Protein AF-A0A7K2ZAF9-F1 (afdb_monomer_lite)

pLDDT: mean 97.66, std 1.8, range [85.75, 98.81]

Secondary structure (DSSP, 8-state):
-BTTSTTHHHHHHHHHHTT---EEEEETTSTHHHHHHH-TTGGG-SEEEEE-----TTTHHHHHHHHT-

Foldseek 3Di:
DEQQDPCPLVVCVVCVVVVHAAEYEQEQPGCSLVSLVPRPCVVVHPYYHYYQPDPDPVCSVVSSVVSVD

Sequence (69 aa):
VNWHEPGAEELAAALLERGVGVEAGLWSGTEGHRLFRRSPLAPRVLRVLAEVTDTDPATATGSARLLLA

Radius of gyration: 12.62 Å; chains: 1; bounding box: 27×21×33 Å

Structure (mmCIF, N/CA/C/O backbone):
data_AF-A0A7K2ZAF9-F1
#
_entry.id   AF-A0A7K2ZAF9-F1
#
loop_
_atom_site.group_PDB
_atom_site.id
_atom_site.type_symbol
_atom_site.label_atom_id
_atom_site.label_alt_id
_atom_site.label_comp_id
_atom_site.label_asym_id
_atom_site.label_entity_id
_atom_site.label_seq_id
_atom_site.pdbx_PDB_ins_code
_atom_site.Cartn_x
_atom_site.Cartn_y
_atom_site.Cartn_z
_atom_site.occupancy
_atom_site.B_iso_or_equiv
_atom_site.auth_seq_id
_atom_site.auth_comp_id
_atom_site.auth_asym_id
_atom_site.auth_atom_id
_atom_site.pdbx_PDB_model_num
ATOM 1 N N . VAL A 1 1 ? -0.810 5.091 1.605 1.00 98.50 1 VAL A N 1
ATOM 2 C CA . VAL A 1 1 ? 0.369 5.547 2.374 1.00 98.50 1 VAL A CA 1
ATOM 3 C C . VAL A 1 1 ? 1.574 4.796 1.851 1.00 98.50 1 VAL A C 1
ATOM 5 O O . VAL A 1 1 ? 1.561 3.570 1.894 1.00 98.50 1 VAL A O 1
ATO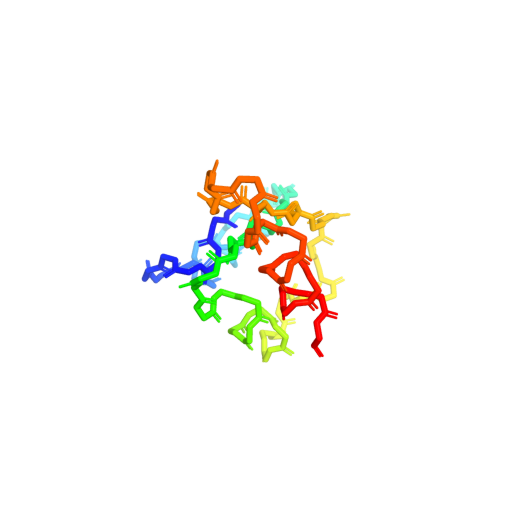M 8 N N . ASN A 1 2 ? 2.563 5.507 1.314 1.00 98.44 2 ASN A N 1
ATOM 9 C CA . ASN A 1 2 ? 3.778 4.899 0.780 1.00 98.44 2 ASN A CA 1
ATOM 10 C C . ASN A 1 2 ? 4.707 4.525 1.929 1.00 98.44 2 ASN A C 1
ATOM 12 O O . ASN A 1 2 ? 5.211 5.388 2.639 1.00 98.44 2 ASN A O 1
ATOM 16 N N . TRP A 1 3 ? 4.939 3.232 2.124 1.00 98.31 3 TRP A N 1
ATOM 17 C CA . TRP A 1 3 ? 5.585 2.741 3.342 1.00 98.31 3 TRP A CA 1
ATOM 18 C C . TRP A 1 3 ? 7.099 2.978 3.399 1.00 98.31 3 TRP A C 1
ATOM 20 O O . TRP A 1 3 ? 7.728 2.743 4.427 1.00 98.31 3 TRP A O 1
ATOM 30 N N . HIS A 1 4 ? 7.694 3.409 2.286 1.00 97.81 4 HIS A N 1
ATOM 31 C CA . HIS A 1 4 ? 9.103 3.787 2.221 1.00 97.81 4 HIS A CA 1
ATOM 32 C C . HIS A 1 4 ? 9.356 5.227 2.693 1.00 97.81 4 HIS A C 1
ATOM 34 O O . HIS A 1 4 ? 10.509 5.597 2.911 1.00 97.81 4 HIS A O 1
ATOM 40 N N . GLU A 1 5 ? 8.308 6.045 2.818 1.00 98.38 5 GLU A N 1
ATOM 41 C CA . GLU A 1 5 ? 8.435 7.438 3.235 1.00 98.38 5 GLU A CA 1
ATOM 42 C C . GLU A 1 5 ? 8.654 7.532 4.757 1.00 98.38 5 GLU A C 1
ATOM 44 O O . GLU A 1 5 ? 8.032 6.788 5.526 1.00 98.38 5 GLU A O 1
ATOM 49 N N . PRO A 1 6 ? 9.516 8.449 5.234 1.00 97.94 6 PRO A N 1
ATOM 50 C CA . PRO A 1 6 ? 9.638 8.726 6.661 1.00 97.94 6 PRO A CA 1
ATOM 51 C C . PRO A 1 6 ? 8.287 9.130 7.264 1.00 97.94 6 PRO A C 1
ATOM 53 O O . PRO A 1 6 ? 7.589 9.978 6.713 1.00 97.94 6 PRO A O 1
ATOM 56 N N . GLY A 1 7 ? 7.924 8.551 8.410 1.00 98.06 7 GLY A N 1
ATOM 57 C CA . GLY A 1 7 ? 6.656 8.858 9.078 1.00 98.06 7 GLY A CA 1
ATOM 58 C C . GLY A 1 7 ? 5.441 8.076 8.556 1.00 98.06 7 GLY A C 1
ATOM 59 O O . GLY A 1 7 ? 4.309 8.372 8.944 1.00 98.06 7 GLY A O 1
ATOM 60 N N . ALA A 1 8 ? 5.633 7.113 7.644 1.00 98.56 8 ALA A N 1
ATOM 61 C CA . ALA A 1 8 ? 4.529 6.370 7.036 1.00 98.56 8 ALA A CA 1
ATOM 62 C C . ALA A 1 8 ? 3.669 5.609 8.060 1.00 98.56 8 ALA A C 1
ATOM 64 O O . ALA A 1 8 ? 2.443 5.594 7.940 1.00 98.56 8 ALA A O 1
ATOM 65 N N . GLU A 1 9 ? 4.285 4.994 9.073 1.00 98.31 9 GLU A N 1
ATOM 66 C CA . GLU A 1 9 ? 3.558 4.235 10.096 1.00 98.31 9 GLU A CA 1
ATOM 67 C C . GLU A 1 9 ? 2.742 5.163 11.007 1.00 98.31 9 GLU A C 1
ATOM 69 O O . GLU A 1 9 ? 1.575 4.893 11.290 1.00 98.31 9 GLU A O 1
ATOM 74 N N . GLU A 1 10 ? 3.312 6.304 11.386 1.00 98.62 10 GLU A N 1
ATOM 75 C CA . GLU A 1 10 ? 2.666 7.341 12.186 1.00 98.62 10 GLU A CA 1
ATOM 76 C C . GLU A 1 10 ? 1.480 7.962 11.439 1.00 98.62 10 GLU A C 1
ATOM 78 O O . GLU A 1 10 ? 0.393 8.122 12.001 1.00 98.62 10 GLU A O 1
ATOM 83 N N . LEU A 1 11 ? 1.650 8.257 10.146 1.00 98.75 11 LEU A N 1
ATOM 84 C CA . LEU A 1 11 ? 0.567 8.741 9.292 1.00 98.75 11 LEU A CA 1
ATOM 85 C C . LEU A 1 11 ? -0.540 7.689 9.149 1.00 98.75 11 LEU A C 1
ATOM 87 O O . LEU A 1 11 ? -1.723 8.018 9.256 1.00 98.75 11 LEU A O 1
ATOM 91 N N . ALA A 1 12 ? -0.177 6.423 8.927 1.00 98.75 12 ALA A N 1
ATOM 92 C CA . ALA A 1 12 ? -1.145 5.338 8.831 1.00 98.75 12 ALA A CA 1
ATOM 93 C C . ALA A 1 12 ? -1.934 5.166 10.138 1.00 98.75 12 ALA A C 1
ATOM 95 O O . ALA A 1 12 ? -3.156 5.020 10.087 1.00 98.75 12 ALA A O 1
ATOM 96 N N . ALA A 1 13 ? -1.279 5.250 11.299 1.00 98.75 13 ALA A N 1
ATOM 97 C CA . ALA A 1 13 ? -1.949 5.226 12.598 1.00 98.75 13 ALA A CA 1
ATOM 98 C C . ALA A 1 13 ? -2.965 6.371 12.723 1.00 98.75 13 ALA A C 1
ATOM 100 O O . ALA A 1 13 ? -4.139 6.119 13.000 1.00 98.75 13 ALA A O 1
ATOM 101 N N . ALA A 1 14 ? -2.551 7.607 12.424 1.00 98.81 14 ALA A N 1
ATOM 102 C CA . ALA A 1 14 ? -3.409 8.787 12.523 1.00 98.81 14 ALA A CA 1
ATOM 103 C C . ALA A 1 14 ? -4.640 8.727 11.597 1.00 98.81 14 ALA A C 1
ATOM 105 O O . ALA A 1 14 ? -5.712 9.228 11.957 1.00 98.81 14 ALA A O 1
ATOM 106 N N . LEU A 1 15 ? -4.501 8.121 10.412 1.00 98.75 15 LEU A N 1
ATOM 107 C CA . LEU A 1 15 ? -5.606 7.876 9.479 1.00 98.75 15 LEU A CA 1
ATOM 108 C C . LEU A 1 15 ? -6.566 6.806 10.013 1.00 98.75 15 LEU A C 1
ATOM 110 O O . LEU A 1 15 ? -7.777 7.035 10.058 1.00 98.75 15 LEU A O 1
ATOM 114 N N . LEU A 1 16 ? -6.033 5.674 10.479 1.00 98.62 16 LEU A N 1
ATOM 115 C CA . LEU A 1 16 ? -6.831 4.573 11.024 1.00 98.62 16 LEU A CA 1
ATOM 116 C C . LEU A 1 16 ? -7.610 4.988 12.282 1.00 98.62 16 LEU A C 1
ATOM 118 O O . LEU A 1 16 ? -8.761 4.589 12.439 1.00 98.62 16 LEU A O 1
ATOM 122 N N . GLU A 1 17 ? -7.027 5.814 13.155 1.00 98.56 17 GLU A N 1
ATOM 123 C CA . G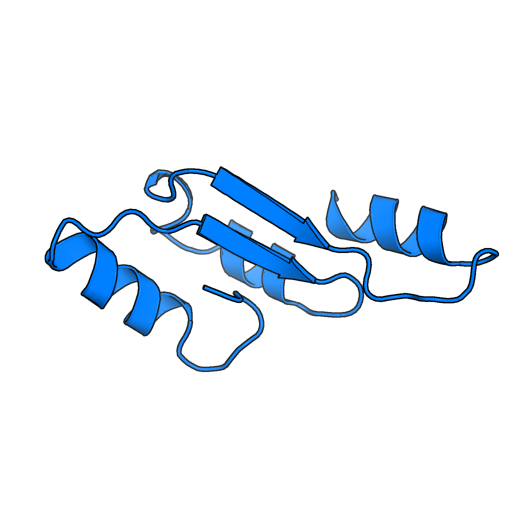LU A 1 17 ? -7.709 6.396 14.326 1.00 98.56 17 GLU A CA 1
ATOM 124 C C . GLU A 1 17 ? -8.926 7.250 13.948 1.00 98.56 17 GLU A C 1
ATOM 126 O O . GLU A 1 17 ? -9.888 7.334 14.707 1.00 98.56 17 GLU A O 1
ATOM 131 N N . ARG A 1 18 ? -8.912 7.857 12.757 1.00 98.62 18 ARG A N 1
ATOM 132 C CA . ARG A 1 18 ? -10.019 8.661 12.214 1.00 98.62 18 ARG A CA 1
ATOM 133 C C . ARG A 1 18 ? -11.014 7.833 11.400 1.00 98.62 18 ARG A C 1
ATOM 135 O O . ARG A 1 18 ? -11.910 8.400 10.782 1.00 98.62 18 ARG A O 1
ATOM 142 N N . GLY A 1 19 ? -10.857 6.509 11.374 1.00 98.25 19 GLY A N 1
ATOM 143 C CA . GLY A 1 19 ? -11.692 5.611 10.577 1.00 98.25 19 GLY A CA 1
ATOM 144 C C . GLY A 1 19 ? -11.415 5.677 9.073 1.00 98.25 19 GLY A C 1
ATOM 145 O O . GLY A 1 19 ? -12.212 5.172 8.286 1.00 98.25 19 GLY A O 1
ATOM 146 N N . VAL A 1 20 ? -10.298 6.281 8.653 1.00 98.75 20 VAL A N 1
ATOM 147 C CA . VAL A 1 20 ? -9.890 6.312 7.246 1.00 98.75 20 VAL A CA 1
ATOM 148 C C . VAL A 1 20 ? -9.110 5.041 6.936 1.00 98.75 20 VAL A C 1
ATOM 150 O O . VAL A 1 20 ? -8.054 4.782 7.511 1.00 98.75 20 VAL A O 1
ATOM 153 N N . GLY A 1 21 ? -9.633 4.239 6.012 1.00 98.50 21 GLY A N 1
ATOM 154 C CA . GLY A 1 21 ? -8.954 3.037 5.547 1.00 98.50 21 GLY A CA 1
ATOM 155 C C . GLY A 1 21 ? -7.650 3.355 4.815 1.00 98.50 21 GLY A C 1
ATOM 156 O O . GLY A 1 21 ? -7.583 4.290 4.018 1.00 98.50 21 GLY A O 1
ATOM 157 N N . VAL A 1 22 ? -6.614 2.557 5.068 1.00 98.81 22 VAL A N 1
ATOM 158 C CA . VAL A 1 22 ? -5.277 2.751 4.491 1.00 98.81 22 VAL A CA 1
ATOM 159 C C . VAL A 1 22 ? -4.999 1.683 3.440 1.00 98.81 22 VAL A C 1
ATOM 161 O O . VAL A 1 22 ? -5.140 0.497 3.711 1.00 98.81 22 VAL A O 1
ATOM 164 N N . GLU A 1 23 ? -4.567 2.095 2.250 1.00 98.81 23 GLU A N 1
ATOM 165 C CA . GLU A 1 23 ? -3.825 1.237 1.320 1.00 98.81 23 GLU A CA 1
ATOM 166 C C . GLU A 1 23 ? -2.322 1.425 1.561 1.00 98.81 23 GLU A C 1
ATOM 168 O O . GLU A 1 23 ? -1.845 2.565 1.617 1.00 98.81 23 GLU A O 1
ATOM 173 N N . ALA A 1 24 ? -1.580 0.329 1.720 1.00 98.69 24 ALA A N 1
ATOM 174 C CA . ALA A 1 24 ? -0.127 0.354 1.870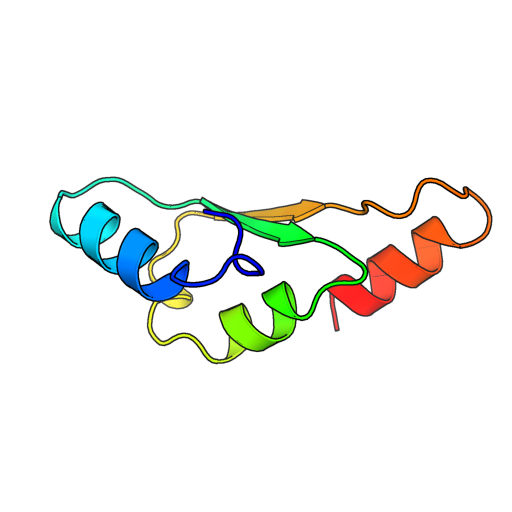 1.00 98.69 24 ALA A CA 1
ATOM 175 C C . ALA A 1 24 ? 0.550 0.307 0.493 1.00 98.69 24 ALA A C 1
ATOM 177 O O . ALA A 1 24 ? 0.476 -0.709 -0.193 1.00 98.69 24 ALA A O 1
ATOM 178 N N . GLY A 1 25 ? 1.203 1.400 0.096 1.00 98.62 25 GLY A N 1
ATOM 179 C CA . GLY A 1 25 ? 2.001 1.485 -1.128 1.00 98.62 25 GLY A CA 1
ATOM 180 C C . GLY A 1 25 ? 3.415 0.967 -0.882 1.00 98.62 25 GLY A C 1
ATOM 181 O O . GLY A 1 25 ? 4.130 1.502 -0.028 1.00 98.62 25 GLY A O 1
ATOM 182 N N . LEU A 1 26 ? 3.817 -0.075 -1.606 1.00 98.50 26 LEU A N 1
ATOM 183 C CA . LEU A 1 26 ? 5.129 -0.711 -1.513 1.00 98.50 26 LEU A CA 1
ATOM 184 C C . LEU A 1 26 ? 5.819 -0.625 -2.870 1.00 98.50 26 LEU A C 1
ATOM 186 O O . LEU A 1 26 ? 5.369 -1.230 -3.837 1.00 98.50 26 LEU A O 1
ATOM 190 N N . TRP A 1 27 ? 6.921 0.115 -2.934 1.00 98.12 27 TRP A N 1
ATOM 191 C CA . TRP A 1 27 ? 7.664 0.324 -4.174 1.00 98.12 27 TRP A CA 1
ATOM 192 C C . TRP A 1 27 ? 8.854 -0.625 -4.265 1.00 98.12 27 TRP A C 1
ATOM 194 O O . TRP A 1 27 ? 9.600 -0.787 -3.290 1.00 98.12 27 TRP A O 1
ATOM 204 N N . SER A 1 28 ? 9.081 -1.210 -5.441 1.00 97.81 28 SER A N 1
ATOM 205 C CA . SER A 1 28 ? 10.324 -1.926 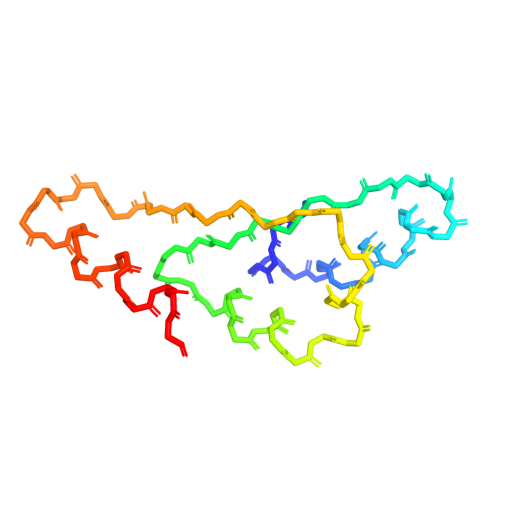-5.738 1.00 97.81 28 SER A CA 1
ATOM 206 C C . SER A 1 28 ? 11.539 -1.014 -5.557 1.00 97.81 28 SER A C 1
ATOM 208 O O . SER A 1 28 ? 11.442 0.200 -5.719 1.00 97.81 28 SER A O 1
ATOM 210 N N . GLY A 1 29 ? 12.691 -1.590 -5.213 1.00 96.00 29 GLY A N 1
ATOM 211 C CA . GLY A 1 29 ? 13.918 -0.813 -4.997 1.00 96.00 29 GLY A CA 1
ATOM 212 C C . GLY A 1 29 ? 13.919 0.035 -3.718 1.00 96.00 29 GLY A C 1
ATOM 213 O O . GLY A 1 29 ? 14.870 0.774 -3.485 1.00 96.00 29 GLY A O 1
ATOM 214 N N . THR A 1 30 ? 12.889 -0.086 -2.873 1.00 97.00 30 THR A N 1
ATOM 215 C CA . THR A 1 30 ? 12.821 0.557 -1.555 1.00 97.00 30 THR A CA 1
ATOM 216 C C . THR A 1 30 ? 12.711 -0.475 -0.436 1.00 97.00 30 THR A C 1
ATOM 218 O O . THR A 1 30 ? 12.286 -1.615 -0.642 1.00 97.00 30 THR A O 1
ATOM 221 N N . GLU A 1 31 ? 12.995 -0.044 0.790 1.00 96.12 31 GLU A N 1
ATOM 222 C CA . GLU A 1 31 ? 12.819 -0.867 1.991 1.00 96.12 31 GLU A CA 1
ATOM 223 C C . GLU A 1 31 ? 11.362 -0.911 2.491 1.00 96.12 31 GLU A C 1
ATOM 225 O O . GLU A 1 31 ? 11.075 -1.571 3.491 1.00 96.12 31 GLU A O 1
ATOM 230 N N . GLY A 1 32 ? 10.421 -0.256 1.794 1.00 97.25 32 GLY A N 1
ATOM 231 C CA . GLY A 1 32 ? 9.026 -0.126 2.224 1.00 97.25 32 GLY A CA 1
ATOM 232 C C . GLY A 1 32 ? 8.349 -1.468 2.513 1.00 97.25 32 GLY A C 1
ATOM 233 O O . GLY A 1 32 ? 7.674 -1.602 3.528 1.00 97.25 32 GLY A O 1
ATOM 234 N N . HIS A 1 33 ? 8.591 -2.496 1.691 1.00 96.81 33 HIS A N 1
ATOM 235 C CA . HIS A 1 33 ? 8.061 -3.849 1.914 1.00 96.81 33 HIS A CA 1
ATOM 236 C C . HIS A 1 33 ? 8.567 -4.481 3.221 1.00 96.81 33 HIS A C 1
ATOM 238 O O . HIS A 1 33 ? 7.786 -5.081 3.961 1.00 96.81 33 HIS A O 1
ATOM 244 N N . 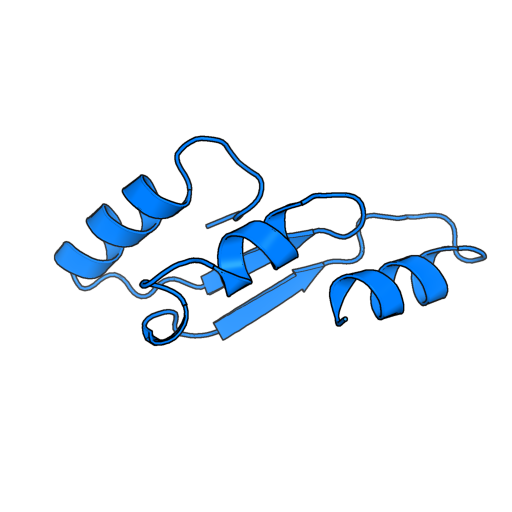ARG A 1 34 ? 9.851 -4.304 3.566 1.00 96.62 34 ARG A N 1
ATOM 245 C CA . ARG A 1 34 ? 10.419 -4.815 4.826 1.00 96.62 34 ARG A CA 1
ATOM 246 C C . ARG A 1 34 ? 9.901 -4.050 6.034 1.00 96.62 34 ARG A C 1
ATOM 248 O O . ARG A 1 34 ? 9.617 -4.667 7.060 1.00 96.62 34 ARG A O 1
ATOM 255 N N . LEU A 1 35 ? 9.779 -2.730 5.913 1.00 97.19 35 LEU A N 1
ATOM 256 C CA . LEU A 1 35 ? 9.216 -1.875 6.958 1.00 97.19 35 LEU A CA 1
ATOM 257 C C . LEU A 1 35 ? 7.746 -2.227 7.209 1.00 97.19 35 LEU A C 1
ATOM 259 O O . LEU A 1 35 ? 7.362 -2.461 8.351 1.00 97.19 35 LEU A O 1
ATOM 263 N N . PHE A 1 36 ? 6.952 -2.386 6.148 1.00 97.69 36 PHE A N 1
ATOM 264 C CA . PHE A 1 36 ? 5.548 -2.781 6.243 1.00 97.69 36 PHE A CA 1
ATOM 265 C C . PHE A 1 36 ? 5.381 -4.144 6.911 1.00 97.69 36 PHE A C 1
ATOM 267 O O . PHE A 1 36 ? 4.582 -4.281 7.830 1.00 97.69 36 PHE A O 1
ATOM 274 N N . ARG A 1 37 ? 6.193 -5.142 6.539 1.00 96.56 37 ARG A N 1
ATOM 275 C CA . ARG A 1 37 ? 6.155 -6.479 7.159 1.00 96.56 37 ARG A CA 1
ATOM 276 C C . ARG A 1 37 ? 6.435 -6.486 8.664 1.00 96.56 37 ARG A C 1
ATOM 278 O O . ARG A 1 37 ? 6.026 -7.426 9.340 1.00 96.56 37 ARG A O 1
ATOM 285 N N . ARG A 1 38 ? 7.159 -5.491 9.182 1.00 96.94 38 ARG A N 1
ATOM 286 C CA . ARG A 1 38 ? 7.450 -5.339 10.618 1.00 96.94 38 ARG A CA 1
ATOM 287 C C . ARG A 1 38 ? 6.408 -4.489 11.344 1.00 96.94 38 ARG A C 1
ATOM 289 O O . ARG A 1 38 ? 6.403 -4.482 12.571 1.00 96.94 38 ARG A O 1
ATOM 296 N N . SER A 1 39 ? 5.552 -3.791 10.602 1.00 98.06 39 SER A N 1
ATOM 297 C CA . SER A 1 39 ? 4.570 -2.876 11.161 1.00 98.06 39 SER A CA 1
ATOM 298 C C . SER A 1 39 ? 3.471 -3.619 11.923 1.00 98.06 39 SER A C 1
ATOM 300 O O . SER A 1 39 ? 2.838 -4.518 11.357 1.00 98.06 39 SER A O 1
ATOM 302 N N . PRO A 1 40 ? 3.126 -3.198 13.153 1.00 97.94 40 PRO A N 1
ATOM 303 C CA . PRO A 1 40 ? 1.936 -3.701 13.835 1.00 97.94 40 PRO A CA 1
ATOM 304 C C . PRO A 1 40 ? 0.631 -3.268 13.142 1.00 97.94 40 PRO A C 1
ATOM 306 O O . PRO A 1 40 ? -0.432 -3.816 13.435 1.00 97.94 40 PRO A O 1
ATOM 309 N N . LEU A 1 41 ? 0.680 -2.297 12.221 1.00 98.44 41 LEU A N 1
ATOM 310 C CA . LEU A 1 41 ? -0.481 -1.829 11.463 1.00 98.44 41 LEU A CA 1
ATOM 311 C C . LEU A 1 41 ? -0.763 -2.675 10.217 1.00 98.44 41 LEU A C 1
ATOM 313 O O . LEU A 1 41 ? -1.840 -2.531 9.640 1.00 98.44 41 LEU A O 1
ATOM 317 N N . ALA A 1 42 ? 0.144 -3.569 9.808 1.00 98.00 42 ALA A N 1
ATOM 318 C CA . ALA A 1 42 ? -0.015 -4.362 8.589 1.00 98.00 42 ALA A CA 1
ATOM 319 C C . ALA A 1 42 ? -1.331 -5.165 8.523 1.00 98.00 42 ALA A C 1
ATOM 321 O O . ALA A 1 42 ? -1.974 -5.138 7.478 1.00 98.00 42 ALA A O 1
ATOM 322 N N . PRO A 1 43 ? -1.828 -5.797 9.606 1.00 98.19 43 PRO A N 1
ATOM 323 C CA . PRO A 1 43 ? -3.125 -6.483 9.578 1.00 98.19 43 PRO A CA 1
ATOM 324 C C . PRO A 1 43 ? -4.342 -5.544 9.504 1.00 98.19 43 PRO A C 1
ATOM 326 O O . PRO A 1 43 ? -5.469 -6.017 9.390 1.00 98.19 43 PRO A O 1
ATOM 329 N N . ARG A 1 44 ? -4.142 -4.225 9.637 1.00 98.19 44 ARG A N 1
ATOM 330 C CA . ARG A 1 44 ? -5.205 -3.207 9.701 1.00 98.19 44 ARG A CA 1
ATOM 331 C C . ARG A 1 44 ? -5.364 -2.410 8.407 1.00 98.19 44 ARG A C 1
ATOM 333 O O . ARG A 1 44 ? -6.318 -1.641 8.299 1.00 98.19 44 ARG A O 1
ATOM 340 N N . VAL A 1 45 ? -4.444 -2.545 7.452 1.00 98.44 45 VAL A N 1
ATOM 341 C CA . VAL A 1 45 ? -4.590 -1.901 6.139 1.00 98.44 45 VAL A CA 1
ATOM 342 C C . VAL A 1 45 ? -5.643 -2.637 5.311 1.00 98.44 45 VAL A C 1
ATOM 344 O O . VAL A 1 45 ? -5.856 -3.835 5.476 1.00 98.44 45 VAL A O 1
ATOM 347 N N . LEU A 1 46 ? -6.309 -1.925 4.405 1.00 98.44 46 LEU A N 1
ATOM 348 C CA . LEU A 1 46 ? -7.360 -2.488 3.555 1.00 98.44 46 LEU A CA 1
ATOM 349 C C . LEU A 1 46 ? -6.800 -3.350 2.423 1.00 98.44 46 LEU A C 1
ATOM 351 O O . LEU A 1 46 ? -7.411 -4.338 2.026 1.00 98.44 46 LEU A O 1
ATOM 355 N N . ARG A 1 47 ? -5.673 -2.919 1.853 1.00 98.19 47 ARG A N 1
ATOM 356 C CA . ARG A 1 47 ? -5.012 -3.556 0.713 1.00 98.19 47 ARG A CA 1
ATOM 357 C C . ARG A 1 47 ? -3.565 -3.092 0.602 1.00 98.19 47 ARG A C 1
ATOM 359 O O . ARG A 1 47 ? -3.179 -2.073 1.179 1.00 98.19 47 ARG A O 1
ATOM 366 N N . VAL A 1 48 ? -2.789 -3.860 -0.151 1.00 98.19 48 VAL A N 1
ATOM 367 C CA . VAL A 1 48 ? -1.410 -3.547 -0.518 1.00 98.19 48 VAL A CA 1
ATOM 368 C C . VAL A 1 48 ? -1.381 -3.204 -2.003 1.00 98.19 48 VAL A C 1
ATOM 370 O O . VAL A 1 48 ? -1.848 -3.992 -2.825 1.00 98.19 48 VAL A O 1
ATOM 373 N N . LEU A 1 49 ? -0.805 -2.054 -2.334 1.00 98.31 49 LEU A N 1
ATOM 374 C CA . LEU A 1 49 ? -0.440 -1.668 -3.690 1.00 98.31 49 LEU A CA 1
ATOM 375 C C . LEU A 1 49 ? 1.057 -1.935 -3.863 1.00 98.31 49 LEU A C 1
ATOM 377 O O . LEU A 1 49 ? 1.889 -1.203 -3.333 1.00 98.31 49 LEU A O 1
ATOM 381 N N . ALA A 1 50 ? 1.397 -3.019 -4.559 1.00 97.81 50 ALA A N 1
ATOM 382 C CA . ALA A 1 50 ? 2.776 -3.346 -4.904 1.00 97.81 50 ALA A CA 1
ATOM 383 C C . ALA A 1 50 ? 3.122 -2.726 -6.266 1.00 97.81 50 ALA A C 1
ATOM 385 O O . ALA A 1 50 ? 2.529 -3.092 -7.279 1.00 97.81 50 ALA A O 1
ATOM 386 N N . GLU A 1 51 ? 4.077 -1.798 -6.291 1.00 97.94 51 GLU A N 1
ATOM 387 C CA . GLU A 1 51 ? 4.434 -1.014 -7.477 1.00 97.94 51 GLU A CA 1
ATOM 388 C C . GLU A 1 51 ? 5.866 -1.312 -7.906 1.00 97.94 51 GLU A C 1
ATOM 390 O O . GLU A 1 51 ? 6.825 -1.100 -7.160 1.00 97.94 51 GLU A O 1
ATOM 395 N N . VAL A 1 52 ? 6.018 -1.790 -9.140 1.00 98.19 52 VAL A N 1
ATOM 396 C CA . VAL A 1 52 ? 7.328 -1.919 -9.777 1.00 98.19 52 VAL A CA 1
ATOM 397 C C . VAL A 1 52 ? 7.681 -0.564 -10.380 1.00 98.19 52 VAL A C 1
ATOM 399 O O . VAL A 1 52 ? 7.131 -0.166 -11.401 1.00 98.19 52 VAL A O 1
ATOM 402 N N . THR A 1 53 ? 8.568 0.157 -9.707 1.00 97.56 53 THR A N 1
ATOM 403 C CA . THR A 1 53 ? 9.094 1.470 -10.114 1.00 97.56 53 THR A CA 1
ATOM 404 C C . THR A 1 53 ? 10.317 1.360 -11.024 1.00 97.56 53 THR A C 1
ATOM 406 O O . THR A 1 53 ? 10.723 2.345 -11.637 1.00 97.56 53 THR A O 1
ATOM 409 N N . ASP A 1 54 ? 10.900 0.165 -11.123 1.00 97.94 54 ASP A N 1
ATOM 410 C CA . ASP A 1 54 ? 11.919 -0.164 -12.112 1.00 97.94 54 ASP A CA 1
ATOM 411 C C . ASP A 1 54 ? 11.306 -0.156 -13.521 1.00 97.94 54 ASP A C 1
ATOM 413 O O . ASP A 1 54 ? 10.409 -0.943 -13.828 1.00 97.94 54 ASP A O 1
ATOM 417 N N . THR A 1 55 ? 11.773 0.766 -14.362 1.00 97.56 55 THR A N 1
ATOM 418 C CA . THR A 1 55 ? 11.221 1.000 -15.706 1.00 97.56 55 THR A CA 1
ATOM 419 C C . THR A 1 55 ? 11.947 0.224 -16.800 1.00 97.56 55 THR A C 1
ATOM 421 O O . THR A 1 55 ? 11.468 0.201 -17.936 1.00 97.56 55 THR A O 1
ATOM 424 N N . ASP A 1 56 ? 13.072 -0.427 -16.490 1.00 97.88 56 ASP A N 1
ATOM 425 C CA . ASP A 1 56 ? 13.793 -1.235 -17.467 1.00 97.88 56 ASP A CA 1
ATOM 426 C C . ASP A 1 56 ? 13.084 -2.596 -17.633 1.00 97.88 56 ASP A C 1
ATOM 428 O O . ASP A 1 56 ? 12.989 -3.378 -16.680 1.00 97.88 56 ASP A O 1
ATOM 432 N N . PRO A 1 57 ? 12.578 -2.931 -18.839 1.00 97.12 57 PRO A N 1
ATOM 433 C CA . PRO A 1 57 ? 11.859 -4.182 -19.065 1.00 97.12 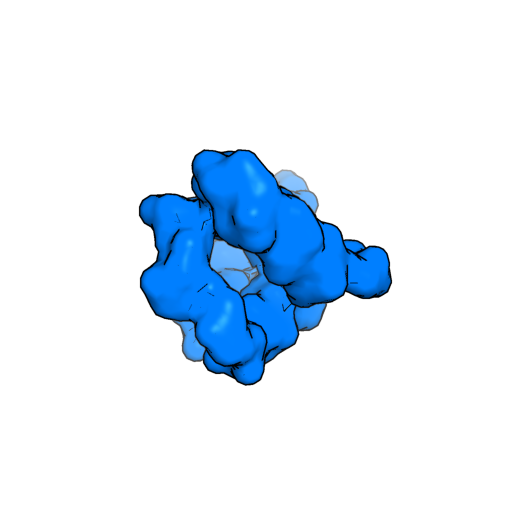57 PRO A CA 1
ATOM 434 C C . PRO A 1 57 ? 12.716 -5.432 -18.814 1.00 97.12 57 PRO A C 1
ATOM 436 O O . PRO A 1 57 ? 12.161 -6.492 -18.510 1.00 97.12 57 PRO A O 1
ATOM 439 N N . ALA A 1 58 ? 14.045 -5.337 -18.918 1.00 98.19 58 ALA A N 1
ATOM 440 C CA . ALA A 1 58 ? 14.950 -6.449 -18.651 1.00 98.19 58 ALA A CA 1
ATOM 441 C C . ALA A 1 58 ? 15.060 -6.772 -17.151 1.00 98.19 58 ALA A C 1
ATOM 443 O O . ALA A 1 58 ? 15.257 -7.936 -16.793 1.00 98.19 58 ALA A O 1
ATOM 444 N N . THR A 1 59 ? 14.904 -5.782 -16.267 1.00 98.00 59 THR A N 1
ATOM 445 C CA . THR A 1 59 ? 15.084 -5.943 -14.812 1.00 98.00 59 THR A CA 1
ATOM 446 C C . THR A 1 59 ? 13.779 -5.881 -14.020 1.00 98.00 59 THR A C 1
ATOM 448 O O . THR A 1 59 ? 13.692 -6.507 -12.959 1.00 98.00 59 THR A O 1
ATOM 451 N N . ALA A 1 60 ? 12.722 -5.269 -14.563 1.00 97.88 60 ALA A N 1
ATOM 452 C CA . ALA A 1 60 ? 11.440 -5.051 -13.888 1.00 97.88 60 ALA A CA 1
ATOM 453 C C . ALA A 1 60 ? 10.821 -6.333 -13.304 1.00 97.88 60 ALA A C 1
ATOM 455 O O . ALA A 1 60 ? 10.319 -6.337 -12.180 1.00 97.88 60 ALA A O 1
ATOM 456 N N . THR A 1 61 ? 10.905 -7.464 -14.015 1.00 97.88 61 THR A N 1
ATOM 457 C CA . THR A 1 61 ? 10.383 -8.747 -13.502 1.00 97.88 61 THR A CA 1
ATOM 458 C C . THR A 1 61 ? 11.175 -9.244 -12.284 1.00 97.88 61 THR A C 1
ATOM 460 O O . THR A 1 61 ? 10.606 -9.839 -11.368 1.00 97.88 61 THR A O 1
ATOM 463 N N . GLY A 1 62 ? 12.490 -9.010 -12.248 1.00 98.12 62 GLY A N 1
ATOM 464 C CA . GLY A 1 62 ? 13.332 -9.319 -11.089 1.00 98.12 62 GLY A CA 1
ATOM 465 C C . GLY A 1 62 ? 12.977 -8.441 -9.891 1.00 98.12 62 GLY A C 1
ATOM 466 O O . GLY A 1 62 ? 12.733 -8.960 -8.801 1.00 98.12 62 GLY A O 1
ATOM 467 N N . SER A 1 63 ? 12.848 -7.135 -10.123 1.00 97.25 63 SER A N 1
ATOM 468 C CA . SER A 1 63 ? 12.410 -6.146 -9.132 1.00 97.25 63 SER A CA 1
ATOM 469 C C . SER A 1 63 ? 11.026 -6.480 -8.552 1.00 97.25 63 SER A C 1
ATOM 471 O O . SER A 1 63 ? 10.831 -6.393 -7.339 1.00 97.25 63 SER A O 1
ATOM 473 N N . ALA A 1 64 ? 10.097 -6.973 -9.380 1.00 97.19 64 ALA A N 1
ATOM 474 C CA . ALA A 1 64 ? 8.785 -7.456 -8.945 1.00 97.19 64 ALA A CA 1
ATOM 475 C C . ALA A 1 64 ? 8.874 -8.662 -7.997 1.00 97.19 64 ALA A C 1
ATOM 477 O O . ALA A 1 64 ? 8.205 -8.694 -6.968 1.00 97.19 64 ALA A O 1
ATOM 478 N N . ARG A 1 65 ? 9.717 -9.657 -8.312 1.00 96.88 65 ARG A N 1
ATOM 479 C CA . ARG A 1 65 ? 9.902 -10.833 -7.442 1.00 96.88 65 ARG A CA 1
ATOM 480 C C . ARG A 1 65 ? 10.523 -10.457 -6.102 1.00 96.88 65 ARG A C 1
ATOM 482 O O . ARG A 1 65 ? 10.094 -10.979 -5.081 1.00 96.88 65 ARG A O 1
ATOM 489 N N . LEU A 1 66 ? 11.504 -9.553 -6.109 1.00 95.75 66 LEU A N 1
ATOM 490 C CA . LEU A 1 66 ? 12.139 -9.063 -4.884 1.00 95.75 66 LEU A CA 1
ATOM 491 C C . LEU A 1 66 ? 11.153 -8.312 -3.987 1.00 95.75 66 LEU A C 1
ATOM 493 O O . LEU A 1 66 ? 11.195 -8.483 -2.775 1.00 95.75 66 LEU A O 1
ATOM 497 N N . LEU A 1 67 ? 10.250 -7.523 -4.574 1.00 96.31 67 LEU A N 1
ATOM 498 C CA . LEU A 1 67 ? 9.222 -6.790 -3.833 1.00 96.31 67 LEU A CA 1
ATOM 499 C C . LEU A 1 67 ? 8.250 -7.717 -3.074 1.00 96.31 67 LEU A C 1
ATOM 501 O O . LEU A 1 67 ? 7.709 -7.317 -2.045 1.00 96.31 67 LEU A O 1
ATOM 505 N N . LEU A 1 68 ? 8.029 -8.937 -3.574 1.00 91.31 68 LEU A N 1
ATOM 506 C CA . LEU A 1 68 ? 7.081 -9.911 -3.019 1.00 91.31 68 LEU A CA 1
ATOM 507 C C . LEU A 1 68 ? 7.710 -10.932 -2.046 1.00 91.31 68 LEU A C 1
ATOM 509 O O . LEU A 1 68 ? 6.985 -11.787 -1.536 1.00 91.31 68 LEU A O 1
ATOM 513 N N . ALA A 1 69 ? 9.024 -10.873 -1.812 1.00 85.75 69 ALA A N 1
ATOM 514 C CA . ALA A 1 69 ? 9.767 -11.811 -0.957 1.00 85.75 69 ALA A CA 1
ATOM 515 C C . ALA A 1 69 ? 9.756 -11.428 0.543 1.00 85.75 69 ALA A C 1
ATOM 517 O O . ALA A 1 69 ? 9.746 -12.347 1.398 1.00 85.75 69 ALA A O 1
#